Protein AF-A0A812JA11-F1 (afdb_monomer_lite)

InterPro domains:
  IPR002048 EF-hand domain [PF13499] (49-116)
  IPR002048 EF-hand domain [PS50222] (45-80)
  IPR002048 EF-hand domain [PS50222] (88-123)
  IPR002048 EF-hand domain [SM00054] (49-77)
  IPR002048 EF-hand domain [SM00054] (92-120)
  IPR002048 EF-hand domain [cd00051] (50-116)
  IPR011992 EF-hand domain pair [SSF47473] (50-121)
  IPR018247 EF-Hand 1, calcium-binding site [PS00018] (58-70)
  IPR018247 EF-Hand 1, calcium-binding site [PS00018] (101-113)

Foldseek 3Di:
DVVVVVVVVVVVVVVVVVVVVVVVVVVVVVVVVVVVVVVVVVLVVLLVVLVVLQVVLCPVPPQKHALVSLVVSCVPVVVVVVLVVLVHDCPDSPVLVCQLPVVVPRIHHSVSSSVSSVVRSVVVVPD

Secondary structure (DSSP, 8-state):
-HHHHHHHHHHHHHHHHHHHHHHHHHHHHHHHHHHHHHHHHHHHHHHHHHHHHHHHH-SS--SEEEHHHHHHHHHSHHHHHHHHHTT---S-HHHHHHHH-SS--SEEEHHHHHHHHHHHHHHGGG-

Organism: NCBI:txid1628268

pLDDT: mean 79.35, std 10.16, range [37.75, 95.12]

Sequence (127 aa):
MVVYIVLTVLAILNVVTGVFCNNAIESARADKDIAIMKQMQKHAKQLKSLRGVFKEIDNDQSNLVSLQELKDALKSKKLASFLESMDISTQDIWTLFMVMDSDGSGDVTLEEFVTGCMQLQAGTNCC

Structure (mmCIF, N/CA/C/O backbone):
data_AF-A0A812JA11-F1
#
_entry.id   AF-A0A812JA11-F1
#
loop_
_atom_site.group_PDB
_atom_site.id
_atom_site.type_symbol
_atom_site.label_atom_id
_atom_site.label_alt_id
_atom_site.label_comp_id
_atom_site.label_asym_id
_atom_site.label_entity_id
_atom_site.label_seq_id
_atom_site.pdbx_PDB_ins_code
_atom_site.Cartn_x
_atom_site.Cartn_y
_atom_site.Cartn_z
_atom_site.occupancy
_atom_site.B_iso_or_equiv
_atom_site.auth_seq_id
_atom_site.auth_comp_id
_atom_site.auth_asym_id
_atom_site.auth_atom_id
_atom_site.pdbx_PDB_model_num
ATOM 1 N N . MET A 1 1 ? 38.455 -0.854 -57.018 1.00 82.50 1 MET A N 1
ATOM 2 C CA . MET A 1 1 ? 37.484 0.232 -56.753 1.00 82.50 1 MET A CA 1
ATOM 3 C C . MET A 1 1 ? 36.186 -0.296 -56.139 1.00 82.50 1 MET A C 1
ATOM 5 O O . MET A 1 1 ? 35.845 0.143 -55.055 1.00 82.50 1 MET A O 1
ATOM 9 N N . VAL A 1 2 ? 35.518 -1.290 -56.740 1.00 91.62 2 VAL A N 1
ATOM 10 C CA . VAL A 1 2 ? 34.256 -1.859 -56.207 1.00 91.62 2 VAL A CA 1
ATOM 11 C C . VAL A 1 2 ? 34.409 -2.494 -54.813 1.00 91.62 2 VAL A C 1
ATOM 13 O O . VAL A 1 2 ? 33.611 -2.210 -53.931 1.00 91.62 2 VAL A O 1
ATOM 16 N N . VAL A 1 3 ? 35.475 -3.268 -54.568 1.00 93.00 3 VAL A N 1
ATOM 17 C CA . VAL A 1 3 ? 35.739 -3.885 -53.246 1.00 93.00 3 VAL A CA 1
ATOM 18 C C . VAL A 1 3 ? 35.892 -2.836 -52.139 1.00 93.00 3 VAL A C 1
ATOM 20 O O . VAL A 1 3 ? 35.375 -3.016 -51.043 1.00 93.00 3 VAL A O 1
ATOM 23 N N . TYR A 1 4 ? 36.547 -1.712 -52.440 1.00 92.56 4 TYR A N 1
ATOM 24 C CA . TYR A 1 4 ? 36.704 -0.606 -51.494 1.00 92.56 4 TYR A CA 1
ATOM 25 C C . TYR A 1 4 ? 35.349 0.010 -51.117 1.00 92.56 4 TYR A C 1
ATOM 27 O O . TYR A 1 4 ? 35.091 0.225 -49.940 1.00 92.56 4 TYR A O 1
ATOM 35 N N . ILE A 1 5 ? 34.462 0.210 -52.098 1.00 92.31 5 ILE A N 1
ATOM 36 C CA . ILE A 1 5 ? 33.110 0.747 -51.879 1.00 92.31 5 ILE A CA 1
ATOM 37 C C . ILE A 1 5 ? 32.270 -0.210 -51.020 1.00 92.31 5 ILE A C 1
ATOM 39 O O . ILE A 1 5 ? 31.586 0.222 -50.099 1.00 92.31 5 ILE A O 1
ATOM 43 N N . VAL A 1 6 ? 32.336 -1.518 -51.280 1.00 94.56 6 VAL A N 1
ATOM 44 C CA . VAL A 1 6 ? 31.581 -2.512 -50.499 1.00 94.56 6 VAL A CA 1
ATOM 45 C C . VAL A 1 6 ? 32.066 -2.555 -49.047 1.00 94.56 6 VAL A C 1
ATOM 47 O O . VAL A 1 6 ? 31.247 -2.583 -48.131 1.00 94.56 6 VAL A O 1
ATOM 50 N N . LEU A 1 7 ? 33.382 -2.503 -48.821 1.00 93.19 7 LEU A N 1
ATOM 51 C CA . LEU A 1 7 ? 33.953 -2.508 -47.472 1.00 93.19 7 LEU A CA 1
ATOM 52 C C . LEU A 1 7 ? 33.587 -1.250 -46.676 1.00 93.19 7 LEU A C 1
ATOM 54 O O . LEU A 1 7 ? 33.245 -1.361 -45.501 1.00 93.19 7 LEU A O 1
ATOM 58 N N . THR A 1 8 ? 33.618 -0.067 -47.296 1.00 92.94 8 THR A N 1
ATOM 59 C CA . THR A 1 8 ? 33.251 1.180 -46.608 1.00 92.94 8 THR A CA 1
ATOM 60 C C . THR A 1 8 ? 31.757 1.242 -46.295 1.00 92.94 8 THR A C 1
ATOM 62 O O . THR A 1 8 ? 31.389 1.643 -45.193 1.00 92.94 8 THR A O 1
ATOM 65 N N . VAL A 1 9 ? 30.890 0.778 -47.202 1.00 91.31 9 VAL A N 1
ATOM 66 C CA . VAL A 1 9 ? 29.437 0.712 -46.965 1.00 91.31 9 VAL A CA 1
ATOM 67 C C . VAL A 1 9 ? 29.092 -0.290 -45.861 1.00 91.31 9 VAL A C 1
ATOM 69 O O . VAL A 1 9 ? 28.305 0.038 -44.976 1.00 91.31 9 VAL A O 1
ATOM 72 N N . LEU A 1 10 ? 29.711 -1.477 -45.852 1.00 92.88 10 LEU A N 1
ATOM 73 C CA . LEU A 1 10 ? 29.526 -2.459 -44.775 1.00 92.88 10 LEU A CA 1
ATOM 74 C C . LEU A 1 10 ? 30.016 -1.926 -43.423 1.00 92.88 10 LEU A C 1
ATOM 76 O O . LEU A 1 10 ? 29.351 -2.128 -42.408 1.00 92.88 10 LEU A O 1
ATOM 80 N N . ALA A 1 11 ? 31.144 -1.211 -43.402 1.00 92.94 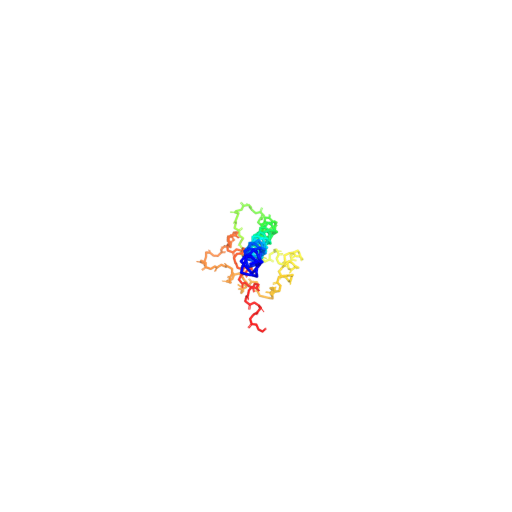11 ALA A N 1
ATOM 81 C CA . ALA A 1 11 ? 31.660 -0.592 -42.185 1.00 92.94 11 ALA A CA 1
ATOM 82 C C . ALA A 1 11 ? 30.680 0.449 -41.620 1.00 92.94 11 ALA A C 1
ATOM 84 O O . ALA A 1 11 ? 30.351 0.400 -40.436 1.00 92.94 11 ALA A O 1
ATOM 85 N N . ILE A 1 12 ? 30.160 1.346 -42.466 1.00 95.12 12 ILE A N 1
ATOM 86 C CA . ILE A 1 12 ? 29.186 2.365 -42.050 1.00 95.12 12 ILE A CA 1
ATOM 87 C C . ILE A 1 12 ? 27.886 1.708 -41.570 1.00 95.12 12 ILE A C 1
ATOM 89 O O . ILE A 1 12 ? 27.374 2.080 -40.516 1.00 95.12 12 ILE A O 1
ATOM 93 N N . LEU A 1 13 ? 27.375 0.701 -42.286 1.00 90.81 13 LEU A N 1
ATOM 94 C CA . LEU A 1 13 ? 26.148 -0.009 -41.912 1.00 90.81 13 LEU A CA 1
ATOM 95 C C . LEU A 1 13 ? 26.264 -0.666 -40.530 1.00 90.81 13 LEU A C 1
ATOM 97 O O . LEU A 1 13 ? 25.345 -0.562 -39.716 1.00 90.81 13 LEU A O 1
ATOM 101 N N . ASN A 1 14 ? 27.404 -1.293 -40.237 1.00 88.94 14 ASN A N 1
ATOM 102 C CA . ASN A 1 14 ? 27.650 -1.928 -38.944 1.00 88.94 14 ASN A CA 1
ATOM 103 C C . ASN A 1 14 ? 27.780 -0.903 -37.809 1.00 88.94 14 ASN A C 1
ATOM 105 O O . ASN A 1 14 ? 27.244 -1.130 -36.725 1.00 88.94 14 ASN A O 1
ATOM 109 N N . VAL A 1 15 ? 28.425 0.242 -38.058 1.00 94.31 15 VAL A N 1
ATOM 110 C CA . VAL A 1 15 ? 28.510 1.345 -37.083 1.00 94.31 15 VAL A CA 1
ATOM 111 C C . VAL A 1 15 ? 27.121 1.891 -36.764 1.00 94.31 15 VAL A C 1
ATOM 113 O O . VAL A 1 15 ? 26.753 2.017 -35.598 1.00 94.31 15 VAL A O 1
ATOM 116 N N . VAL A 1 16 ? 26.323 2.165 -37.795 1.00 93.69 16 VAL A N 1
ATOM 117 C CA . VAL A 1 16 ? 24.966 2.699 -37.649 1.00 93.69 16 VAL A CA 1
ATOM 118 C C . VAL A 1 16 ? 24.066 1.706 -36.908 1.00 93.69 16 VAL A C 1
ATOM 120 O O . VAL A 1 16 ? 23.378 2.085 -35.962 1.00 93.69 16 VAL A O 1
ATOM 123 N N . THR A 1 17 ? 24.128 0.422 -37.267 1.00 89.00 17 THR A N 1
ATOM 124 C CA . THR A 1 17 ? 23.389 -0.648 -36.576 1.00 89.00 17 THR A CA 1
ATOM 125 C C . THR A 1 17 ? 23.794 -0.747 -35.104 1.00 89.00 17 THR A C 1
ATOM 127 O O . THR A 1 17 ? 22.928 -0.893 -34.244 1.00 89.00 17 THR A O 1
ATOM 130 N N . GLY A 1 18 ? 25.087 -0.604 -34.794 1.00 90.44 18 GLY A N 1
ATOM 131 C CA . GLY A 1 18 ? 25.588 -0.573 -33.419 1.00 90.44 18 GLY A CA 1
ATOM 132 C C . GLY A 1 18 ? 24.993 0.572 -32.596 1.00 90.44 18 GLY A C 1
ATOM 133 O O . GLY A 1 18 ? 24.505 0.339 -31.492 1.00 90.44 18 GLY A O 1
ATOM 134 N N . VAL A 1 19 ? 24.954 1.787 -33.153 1.00 89.19 19 VAL A N 1
ATOM 135 C CA . VAL A 1 19 ? 24.362 2.965 -32.491 1.00 89.19 19 VAL A CA 1
ATOM 136 C C . VAL A 1 19 ? 22.862 2.778 -32.251 1.00 89.19 19 VAL A C 1
ATOM 138 O O . VAL A 1 19 ? 22.378 3.028 -31.147 1.00 89.19 19 VAL A O 1
ATOM 141 N N . PHE A 1 20 ? 22.119 2.288 -33.247 1.00 87.56 20 PHE A N 1
ATOM 142 C CA . PHE A 1 20 ? 20.684 2.038 -33.088 1.00 87.56 20 PHE A CA 1
ATOM 143 C C . PHE A 1 20 ? 20.384 0.925 -32.082 1.00 87.56 20 PHE A C 1
ATOM 145 O O . PHE A 1 20 ? 19.448 1.061 -31.296 1.00 87.56 20 PHE A O 1
ATOM 152 N N . CYS A 1 21 ? 21.181 -0.145 -32.062 1.00 85.00 21 CYS A N 1
ATOM 153 C CA . CYS A 1 21 ? 21.034 -1.227 -31.090 1.00 85.00 21 CYS A CA 1
ATOM 154 C C . CYS A 1 21 ? 21.281 -0.721 -29.662 1.00 85.00 21 CYS A C 1
ATOM 156 O O . CYS A 1 21 ? 20.494 -1.011 -28.763 1.00 85.00 21 CYS A O 1
ATOM 158 N N . ASN A 1 22 ? 22.306 0.115 -29.465 1.00 83.94 22 ASN A N 1
ATOM 159 C CA . ASN A 1 22 ? 22.561 0.759 -28.177 1.00 83.94 22 ASN A CA 1
ATOM 160 C C . ASN A 1 22 ? 21.380 1.629 -27.725 1.00 83.94 22 ASN A C 1
ATOM 162 O O . ASN A 1 22 ? 20.920 1.471 -26.597 1.00 83.94 22 ASN A O 1
ATOM 166 N N . ASN A 1 23 ? 20.840 2.473 -28.611 1.00 80.69 23 ASN A N 1
ATOM 167 C CA . ASN A 1 23 ? 19.677 3.313 -28.302 1.00 80.69 23 ASN A CA 1
ATOM 168 C C . ASN A 1 23 ? 18.428 2.478 -27.974 1.00 80.69 23 ASN A C 1
ATOM 170 O O . ASN A 1 23 ? 17.692 2.800 -27.043 1.00 80.69 23 ASN A O 1
ATOM 174 N N . ALA A 1 24 ? 18.192 1.386 -28.708 1.00 75.12 24 ALA A N 1
ATOM 175 C CA . ALA A 1 24 ? 17.080 0.477 -28.440 1.00 75.12 24 ALA A CA 1
ATOM 176 C C . ALA A 1 24 ? 17.225 -0.218 -27.072 1.00 75.12 24 ALA A C 1
ATOM 178 O O . ALA A 1 24 ? 16.250 -0.328 -26.328 1.00 75.12 24 ALA A O 1
ATOM 179 N N . ILE A 1 25 ? 18.441 -0.647 -26.710 1.00 79.75 25 ILE A N 1
ATOM 180 C CA . ILE A 1 25 ? 18.736 -1.269 -25.409 1.00 79.75 25 ILE A CA 1
ATOM 181 C C . ILE A 1 25 ? 18.607 -0.254 -24.265 1.00 79.75 25 ILE A C 1
ATOM 183 O O . ILE A 1 25 ? 18.077 -0.597 -23.209 1.00 79.75 25 ILE A O 1
ATOM 187 N N . GLU A 1 26 ? 19.073 0.982 -24.452 1.00 78.25 26 GLU A N 1
ATOM 188 C CA . GLU A 1 26 ? 18.972 2.055 -23.457 1.00 78.25 26 GLU A CA 1
ATOM 189 C C . GLU A 1 26 ? 17.515 2.466 -23.209 1.00 78.25 26 GLU A C 1
ATOM 191 O O . GLU A 1 26 ? 17.083 2.510 -22.057 1.00 78.25 26 GLU A O 1
ATOM 196 N N . SER A 1 27 ? 16.721 2.637 -24.272 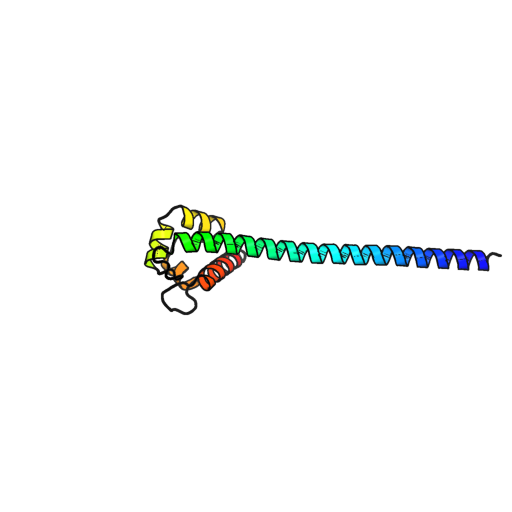1.00 70.38 27 SER A N 1
ATOM 197 C CA . SER A 1 27 ? 15.277 2.887 -24.163 1.00 70.38 27 SER A CA 1
ATOM 198 C C . SER A 1 27 ? 14.562 1.759 -23.413 1.00 70.38 27 SER A C 1
ATOM 200 O O . SER A 1 27 ? 13.758 2.019 -22.522 1.00 70.38 27 SER A O 1
ATOM 202 N N . ALA A 1 28 ? 14.902 0.500 -23.707 1.00 64.56 28 ALA A N 1
ATOM 203 C CA . ALA A 1 28 ? 14.318 -0.652 -23.021 1.00 64.56 28 ALA A CA 1
ATOM 204 C C . ALA A 1 28 ? 14.716 -0.752 -21.532 1.00 64.56 28 ALA A C 1
ATOM 206 O O . ALA A 1 28 ? 14.024 -1.418 -20.758 1.00 64.56 28 ALA A O 1
ATOM 207 N N . ARG A 1 29 ? 15.830 -0.133 -21.112 1.00 64.94 29 ARG A N 1
ATOM 208 C CA . ARG A 1 29 ? 16.231 -0.037 -19.696 1.00 64.94 29 ARG A CA 1
ATOM 209 C C . ARG A 1 29 ? 15.500 1.096 -18.984 1.00 64.94 29 ARG A C 1
ATOM 211 O O . ARG A 1 29 ? 14.970 0.864 -17.901 1.00 64.94 29 ARG A O 1
ATOM 218 N N . ALA A 1 30 ? 15.395 2.262 -19.621 1.00 63.31 30 ALA A N 1
ATOM 219 C CA . ALA A 1 30 ? 14.679 3.410 -19.071 1.00 63.31 30 ALA A CA 1
ATOM 220 C C . ALA A 1 30 ? 13.215 3.070 -18.731 1.00 63.31 30 ALA A C 1
ATOM 222 O O . ALA A 1 30 ? 12.731 3.431 -17.658 1.00 63.31 30 ALA A O 1
ATOM 223 N N . ASP A 1 31 ? 12.535 2.294 -19.579 1.00 66.81 31 ASP A N 1
ATOM 224 C CA . ASP A 1 31 ? 11.160 1.855 -19.309 1.00 66.81 31 ASP A CA 1
ATOM 225 C C . ASP A 1 31 ? 11.048 0.961 -18.063 1.00 66.81 31 ASP A C 1
ATOM 227 O O . ASP A 1 31 ? 10.085 1.069 -17.297 1.00 66.81 31 ASP A O 1
ATOM 231 N N . LYS A 1 32 ? 12.045 0.101 -17.812 1.00 61.59 32 LYS A N 1
ATOM 232 C CA . LYS A 1 32 ? 12.067 -0.775 -16.630 1.00 61.59 32 LYS A CA 1
ATOM 233 C C . LYS A 1 32 ? 12.290 0.019 -15.348 1.00 61.59 32 LYS A C 1
ATOM 235 O O . LYS A 1 32 ? 11.568 -0.199 -14.376 1.00 61.59 32 LYS A O 1
ATOM 240 N N . ASP A 1 33 ? 13.223 0.966 -15.358 1.00 66.25 33 ASP A N 1
ATOM 241 C CA . ASP A 1 33 ? 13.517 1.793 -14.185 1.00 66.25 33 ASP A CA 1
ATOM 242 C C . ASP A 1 33 ? 12.326 2.700 -13.823 1.00 66.25 33 ASP A C 1
ATOM 244 O O . ASP A 1 33 ? 11.952 2.815 -12.652 1.00 66.25 33 ASP A O 1
ATOM 248 N N . ILE A 1 34 ? 11.642 3.264 -14.826 1.00 68.00 34 ILE A N 1
ATOM 249 C CA . ILE A 1 34 ? 10.424 4.067 -14.630 1.00 68.00 34 ILE A CA 1
ATOM 250 C C . ILE A 1 34 ? 9.273 3.214 -14.075 1.00 68.00 34 ILE A C 1
ATOM 252 O O . ILE A 1 34 ? 8.534 3.667 -13.192 1.00 68.00 34 ILE A O 1
ATOM 256 N N . ALA A 1 35 ? 9.106 1.980 -14.563 1.00 67.50 35 ALA A N 1
ATOM 257 C CA . ALA A 1 35 ? 8.076 1.068 -14.069 1.00 67.50 35 ALA A CA 1
ATOM 258 C C . ALA A 1 35 ? 8.300 0.695 -12.592 1.00 67.50 35 ALA A C 1
ATOM 260 O O . ALA A 1 35 ? 7.358 0.744 -11.796 1.00 67.50 35 ALA A O 1
ATOM 261 N N . ILE A 1 36 ? 9.547 0.407 -12.205 1.00 70.81 36 ILE A N 1
ATOM 262 C CA . ILE A 1 36 ? 9.915 0.098 -10.815 1.00 70.81 36 ILE A CA 1
ATOM 263 C C . ILE A 1 36 ? 9.631 1.301 -9.905 1.00 70.81 36 ILE A C 1
ATOM 265 O O . ILE A 1 36 ? 8.972 1.156 -8.872 1.00 70.81 36 ILE A O 1
ATOM 269 N N . MET A 1 37 ? 10.040 2.509 -10.308 1.00 65.81 37 MET A N 1
ATOM 270 C CA . MET A 1 37 ? 9.787 3.726 -9.528 1.00 65.81 37 MET A CA 1
ATOM 271 C C . MET A 1 37 ? 8.291 4.003 -9.326 1.00 65.81 37 MET A C 1
ATOM 273 O O . MET A 1 37 ? 7.872 4.350 -8.218 1.00 65.81 37 MET A O 1
ATOM 277 N N . LYS A 1 38 ? 7.460 3.807 -10.359 1.00 66.75 38 LYS A N 1
ATOM 278 C CA . LYS A 1 38 ? 5.998 3.956 -10.243 1.00 66.75 38 LYS A CA 1
ATOM 279 C C . LYS A 1 38 ? 5.393 2.968 -9.250 1.00 66.75 38 LYS A C 1
ATOM 281 O O . LYS A 1 38 ? 4.513 3.348 -8.474 1.00 66.75 38 LYS A O 1
ATOM 286 N N . GLN A 1 39 ? 5.862 1.722 -9.251 1.00 64.12 39 GLN A N 1
ATOM 287 C CA . GLN A 1 39 ? 5.364 0.704 -8.331 1.00 64.12 39 GLN A CA 1
ATOM 288 C C . GLN A 1 39 ? 5.708 1.044 -6.877 1.00 64.12 39 GLN A C 1
ATOM 290 O O . GLN A 1 39 ? 4.832 0.994 -6.011 1.00 64.12 39 GLN A O 1
ATOM 295 N N . MET A 1 40 ? 6.941 1.492 -6.618 1.00 64.62 40 MET A N 1
ATOM 296 C CA . MET A 1 40 ? 7.364 1.924 -5.282 1.00 64.62 40 MET A CA 1
ATOM 297 C C . MET A 1 40 ? 6.566 3.138 -4.786 1.00 64.62 40 MET 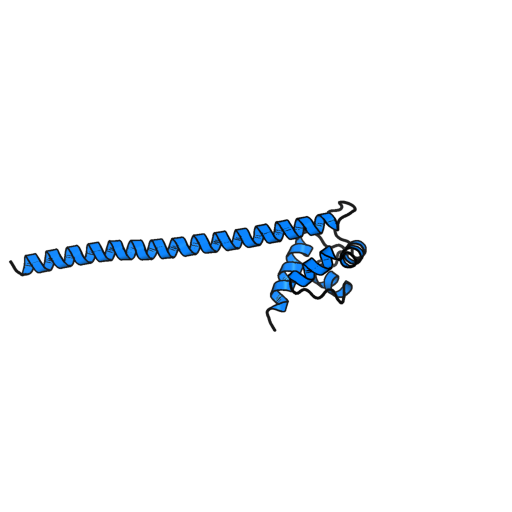A C 1
ATOM 299 O O . MET A 1 40 ? 6.146 3.171 -3.629 1.00 64.62 40 MET A O 1
ATOM 303 N N . GLN A 1 41 ? 6.294 4.116 -5.656 1.00 70.12 41 GLN A N 1
ATOM 304 C CA . GLN A 1 41 ? 5.487 5.287 -5.296 1.00 70.12 41 GLN A CA 1
ATOM 305 C C . GLN A 1 41 ? 4.035 4.927 -4.970 1.00 70.12 41 GLN A C 1
ATOM 307 O O . GLN A 1 41 ? 3.465 5.477 -4.023 1.00 70.12 41 GLN A O 1
ATOM 312 N N . LYS A 1 42 ? 3.435 3.995 -5.722 1.00 68.19 42 LYS A N 1
ATOM 313 C CA . LYS A 1 42 ? 2.076 3.509 -5.449 1.00 68.19 42 LYS A CA 1
ATOM 314 C C . LYS A 1 42 ? 2.009 2.846 -4.071 1.00 68.19 42 LYS A C 1
ATOM 316 O O . LYS A 1 42 ? 1.165 3.234 -3.264 1.00 68.19 42 LYS A O 1
ATOM 321 N N . HIS A 1 43 ? 2.961 1.959 -3.774 1.00 68.75 43 HIS A N 1
ATOM 322 C CA . HIS A 1 43 ? 3.073 1.304 -2.469 1.00 68.75 43 HIS A CA 1
ATOM 323 C C . HIS A 1 43 ? 3.247 2.311 -1.328 1.00 68.75 43 HIS A C 1
ATOM 325 O O . HIS A 1 43 ? 2.528 2.254 -0.334 1.00 68.75 43 HIS A O 1
ATOM 331 N N . ALA A 1 44 ? 4.154 3.280 -1.483 1.00 73.44 44 ALA A N 1
ATOM 332 C CA . ALA A 1 44 ? 4.412 4.291 -0.461 1.00 73.44 44 ALA A CA 1
ATOM 333 C C . ALA A 1 44 ? 3.184 5.176 -0.189 1.00 73.44 44 ALA A C 1
ATOM 335 O O . ALA A 1 44 ? 2.896 5.510 0.962 1.00 73.44 44 ALA A O 1
ATOM 336 N N . LYS A 1 45 ? 2.430 5.541 -1.236 1.00 76.06 45 LYS A N 1
ATOM 337 C CA . LYS A 1 45 ? 1.198 6.324 -1.093 1.00 76.06 45 LYS A CA 1
ATOM 338 C C . LYS A 1 45 ? 0.109 5.528 -0.373 1.00 76.06 45 LYS A C 1
ATOM 340 O O . LYS A 1 45 ? -0.525 6.076 0.524 1.00 76.06 45 LYS A O 1
ATOM 345 N N . GLN A 1 46 ? -0.066 4.252 -0.721 1.00 72.06 46 GLN A N 1
ATOM 346 C CA . GLN A 1 46 ? -1.019 3.360 -0.051 1.00 72.06 46 GLN A CA 1
ATOM 347 C C . GLN A 1 46 ? -0.671 3.185 1.430 1.00 72.06 46 GLN A C 1
ATOM 349 O O . GLN A 1 46 ? -1.528 3.409 2.279 1.00 72.06 46 GLN A O 1
ATOM 354 N N . LEU A 1 47 ? 0.598 2.912 1.748 1.00 78.06 47 LEU A N 1
ATOM 355 C CA . LEU A 1 47 ? 1.100 2.840 3.124 1.00 78.06 47 LEU A CA 1
ATOM 356 C C . LEU A 1 47 ? 0.840 4.128 3.907 1.00 78.06 47 LEU A C 1
ATOM 358 O O . LEU A 1 47 ? 0.422 4.078 5.060 1.00 78.06 47 LEU A O 1
ATOM 362 N N . LYS A 1 48 ? 1.065 5.294 3.292 1.00 81.69 48 LYS A N 1
ATOM 363 C CA . LYS A 1 48 ? 0.829 6.586 3.946 1.00 81.69 48 LYS A CA 1
ATOM 364 C C . LYS A 1 48 ? -0.656 6.825 4.227 1.00 81.69 48 LYS A C 1
ATOM 366 O O . LYS A 1 48 ? -0.987 7.319 5.301 1.00 81.69 48 LYS A O 1
ATOM 371 N N . SER A 1 49 ? -1.535 6.474 3.290 1.00 80.88 49 SER A N 1
ATOM 372 C CA . SER A 1 49 ? -2.986 6.554 3.484 1.00 80.88 49 SER A CA 1
ATOM 373 C C . SER A 1 49 ? -3.469 5.584 4.564 1.00 80.88 49 SER A C 1
ATOM 375 O O . SER A 1 49 ? -4.189 6.014 5.458 1.00 80.88 49 SER A O 1
ATOM 377 N N . LEU A 1 50 ? -3.009 4.328 4.540 1.00 79.75 50 LEU A N 1
ATOM 378 C CA . LEU A 1 50 ? -3.328 3.314 5.552 1.00 79.75 50 LEU A CA 1
ATOM 379 C C . LEU A 1 50 ? -2.861 3.738 6.946 1.00 79.75 50 LEU A C 1
ATOM 381 O O . LEU A 1 50 ? -3.644 3.689 7.883 1.00 79.75 50 LEU A O 1
ATOM 385 N N . ARG A 1 51 ? -1.630 4.250 7.073 1.00 82.94 51 ARG A N 1
ATOM 386 C CA . ARG A 1 51 ? -1.117 4.825 8.329 1.00 82.94 51 ARG A CA 1
ATOM 387 C C . ARG A 1 51 ? -1.954 5.997 8.827 1.00 82.94 51 ARG A C 1
ATOM 389 O O . ARG A 1 51 ? -2.147 6.138 10.028 1.00 82.94 51 ARG A O 1
ATOM 396 N N . GLY A 1 52 ? -2.417 6.851 7.915 1.00 82.69 52 GLY A N 1
ATOM 397 C CA . GLY A 1 52 ? -3.290 7.971 8.254 1.00 82.69 52 GLY A CA 1
ATOM 398 C C . GLY A 1 52 ? -4.620 7.497 8.829 1.00 82.69 52 GLY A C 1
ATOM 399 O O . GLY A 1 52 ? -5.034 7.995 9.867 1.00 82.69 52 GLY A O 1
ATOM 400 N N . VAL A 1 53 ? -5.243 6.505 8.190 1.00 82.75 53 VAL A N 1
ATOM 401 C CA . VAL A 1 53 ? -6.493 5.899 8.665 1.00 82.75 53 VAL A CA 1
ATOM 402 C C . VAL A 1 53 ? -6.278 5.178 9.995 1.00 82.75 53 VAL A C 1
ATOM 404 O O . VAL A 1 53 ? -7.037 5.412 10.922 1.00 82.75 53 VAL A O 1
ATOM 407 N N . PHE A 1 54 ? -5.216 4.382 10.125 1.00 83.25 54 PHE A N 1
ATOM 408 C CA . PHE A 1 54 ? -4.884 3.667 11.359 1.00 83.25 54 PHE A CA 1
ATOM 409 C C . PHE A 1 54 ? -4.763 4.619 12.554 1.00 83.25 54 PHE A C 1
ATOM 411 O O . PHE A 1 54 ? -5.390 4.410 13.582 1.00 83.25 54 PHE A O 1
ATOM 418 N N . LYS A 1 55 ? -4.044 5.733 12.381 1.00 83.44 55 LYS A N 1
ATOM 419 C CA . LYS A 1 55 ? -3.863 6.745 13.430 1.00 83.44 55 LYS A CA 1
ATOM 420 C C . LYS A 1 55 ? -5.155 7.473 13.824 1.00 83.44 55 LYS A C 1
ATOM 422 O O . LYS A 1 55 ? -5.213 8.086 14.881 1.00 83.44 55 LYS A O 1
ATOM 427 N N . GLU A 1 56 ? -6.163 7.480 12.959 1.00 82.25 56 GLU A N 1
ATOM 428 C CA . GLU A 1 56 ? -7.477 8.042 13.288 1.00 82.25 56 GLU A CA 1
ATOM 429 C C . GLU A 1 56 ? -8.375 7.054 14.041 1.00 82.25 56 GLU A C 1
ATOM 431 O O . GLU A 1 56 ? -9.359 7.475 14.644 1.00 82.25 56 GLU A O 1
ATOM 436 N N . ILE A 1 57 ? -8.064 5.758 13.973 1.00 82.62 57 ILE A N 1
ATOM 437 C CA . ILE A 1 57 ? -8.784 4.685 14.668 1.00 82.62 57 ILE A CA 1
ATOM 438 C C . ILE A 1 57 ? -8.195 4.477 16.060 1.00 82.62 57 ILE A C 1
ATOM 440 O O . ILE A 1 57 ? -8.947 4.375 17.026 1.00 82.62 57 ILE A O 1
ATOM 444 N N . ASP A 1 58 ? -6.863 4.451 16.119 1.00 83.06 58 ASP A N 1
ATOM 445 C CA . ASP A 1 58 ? -6.038 4.345 17.319 1.00 83.06 58 ASP A CA 1
ATOM 446 C C . ASP A 1 58 ? -6.210 5.605 18.190 1.00 83.06 58 ASP A C 1
ATOM 448 O O . ASP A 1 58 ? -5.485 6.600 18.065 1.00 83.06 58 ASP A O 1
ATOM 452 N N . ASN A 1 59 ? -7.249 5.592 19.029 1.00 76.75 59 ASN A N 1
ATOM 453 C CA . ASN A 1 59 ? -7.569 6.698 19.932 1.00 76.75 59 ASN A CA 1
ATOM 454 C C . ASN A 1 59 ? -6.688 6.683 21.181 1.00 76.75 59 ASN A C 1
ATOM 456 O O . ASN A 1 59 ? -6.478 7.737 21.789 1.00 76.75 59 ASN A O 1
ATOM 460 N N . ASP A 1 60 ? -6.200 5.509 21.576 1.00 80.56 60 ASP A N 1
ATOM 461 C CA . ASP A 1 60 ? -5.377 5.328 22.767 1.00 80.56 60 ASP A CA 1
ATOM 462 C C . ASP A 1 60 ? -3.867 5.478 22.492 1.00 80.56 60 ASP A C 1
ATOM 464 O O . ASP A 1 60 ? -3.074 5.537 23.434 1.00 80.56 60 ASP A O 1
ATOM 468 N N . GLN A 1 61 ? -3.479 5.652 21.223 1.00 78.69 61 GLN A N 1
ATOM 469 C CA . GLN A 1 61 ? -2.093 5.742 20.750 1.00 78.69 61 GLN A CA 1
ATOM 470 C C . GLN A 1 61 ? -1.259 4.513 21.120 1.00 78.69 61 GLN A C 1
ATOM 472 O O . GLN A 1 61 ? -0.029 4.599 21.243 1.00 78.69 61 GLN A O 1
ATOM 477 N N . SER A 1 62 ? -1.913 3.365 21.287 1.00 81.19 62 SER A N 1
ATOM 478 C CA . SER A 1 62 ? -1.254 2.096 21.583 1.00 81.19 62 SER A CA 1
ATOM 479 C C . SER A 1 62 ? -0.435 1.581 20.397 1.00 81.19 62 SER A C 1
ATOM 481 O O . SER A 1 62 ? 0.455 0.752 20.586 1.00 81.19 62 SER A O 1
ATOM 483 N N . ASN A 1 63 ? -0.650 2.124 19.189 1.00 83.06 63 ASN A N 1
ATOM 484 C CA . ASN A 1 63 ? -0.188 1.578 17.909 1.00 83.06 63 ASN A CA 1
ATOM 485 C C . ASN A 1 63 ? -0.763 0.186 17.596 1.00 83.06 63 ASN A C 1
ATOM 487 O O . ASN A 1 63 ? -0.242 -0.517 16.723 1.00 83.06 63 ASN A O 1
ATOM 491 N N . LEU A 1 64 ? -1.838 -0.185 18.285 1.00 87.44 64 LEU A N 1
ATOM 492 C CA . LEU A 1 64 ? -2.600 -1.408 18.110 1.00 87.44 64 LEU A CA 1
ATOM 493 C C . LEU A 1 64 ? -4.057 -1.020 17.848 1.00 87.44 64 LEU A C 1
ATOM 495 O O . LEU A 1 64 ? -4.509 0.040 18.265 1.00 87.44 64 LEU A O 1
ATOM 499 N N . VAL A 1 65 ? -4.781 -1.850 17.105 1.00 87.69 65 VAL A N 1
ATOM 500 C CA . VAL A 1 65 ? -6.221 -1.673 16.903 1.00 87.69 65 VAL A CA 1
ATOM 501 C C . VAL A 1 65 ? -6.925 -2.885 17.473 1.00 87.69 65 VAL A C 1
ATOM 503 O O . VAL A 1 65 ? -6.883 -3.977 16.902 1.00 87.69 65 VAL A O 1
ATOM 506 N N . SER A 1 66 ? -7.612 -2.668 18.584 1.00 88.50 66 SER A N 1
ATOM 507 C CA . SER A 1 66 ? -8.450 -3.688 19.198 1.00 88.50 66 SER A CA 1
ATOM 508 C C . SER A 1 66 ? -9.736 -3.907 18.391 1.00 88.50 66 SER A C 1
ATOM 510 O O . SER A 1 66 ? -10.200 -3.047 17.630 1.00 88.50 66 SER A O 1
ATOM 512 N N . LEU A 1 67 ? -10.397 -5.049 18.597 1.00 85.62 67 LEU A N 1
ATOM 513 C CA . LEU A 1 67 ? -11.686 -5.342 17.957 1.00 85.62 67 LEU A CA 1
ATOM 514 C C . LEU A 1 67 ? -12.749 -4.256 18.225 1.00 85.62 67 LEU A C 1
ATOM 516 O O . LEU A 1 67 ? -13.592 -3.980 17.366 1.00 85.62 67 LEU A O 1
ATOM 520 N N . GLN A 1 68 ? -12.741 -3.650 19.418 1.00 86.62 68 GLN A N 1
ATOM 521 C CA . GLN A 1 68 ? -13.691 -2.591 19.772 1.00 86.62 68 GLN A CA 1
ATOM 522 C C . GLN A 1 68 ? -13.429 -1.315 18.970 1.00 86.62 68 GLN A C 1
ATOM 524 O O . GLN A 1 68 ? -14.369 -0.760 18.399 1.00 86.62 68 GLN A O 1
ATOM 529 N N . GLU A 1 69 ? -12.168 -0.905 18.853 1.00 86.75 69 GLU A N 1
ATOM 530 C CA . GLU A 1 69 ? -11.776 0.265 18.065 1.00 86.75 69 GLU A CA 1
ATOM 531 C C . GLU A 1 69 ? -12.049 0.060 16.581 1.00 86.75 69 GLU A C 1
ATOM 533 O O . GLU A 1 69 ? -12.603 0.947 15.934 1.00 86.75 69 GLU A O 1
ATOM 538 N N . LEU A 1 70 ? -11.769 -1.135 16.049 1.00 84.69 70 LEU A N 1
ATOM 539 C CA . LEU A 1 70 ? -12.115 -1.465 14.669 1.00 84.69 70 LEU A CA 1
ATOM 540 C C . LEU A 1 70 ? -13.630 -1.390 14.442 1.00 84.69 70 LEU A C 1
ATOM 542 O O . LEU A 1 70 ? -14.090 -0.847 13.435 1.00 84.69 70 LEU A O 1
ATOM 546 N N . LYS A 1 71 ? -14.425 -1.910 15.383 1.00 85.12 71 LYS A N 1
ATOM 547 C CA . LYS A 1 71 ? -15.888 -1.875 15.307 1.00 85.12 71 LYS A CA 1
ATOM 548 C C . LYS A 1 71 ? -16.424 -0.447 15.326 1.00 85.12 71 LYS A C 1
ATOM 550 O O . LYS A 1 71 ? -17.332 -0.130 14.555 1.00 85.12 71 LYS A O 1
ATOM 555 N N . ASP A 1 72 ? -15.891 0.412 16.185 1.00 85.56 72 ASP A N 1
ATOM 556 C CA . ASP A 1 72 ? -16.305 1.812 16.256 1.00 85.56 72 ASP A CA 1
ATOM 557 C C . ASP A 1 72 ? -15.808 2.622 15.053 1.00 85.56 72 ASP A C 1
ATOM 559 O O . ASP A 1 72 ? -16.548 3.448 14.511 1.00 85.56 72 ASP A O 1
ATOM 563 N N . ALA A 1 73 ? -14.625 2.306 14.532 1.00 82.94 73 ALA A N 1
ATOM 564 C CA . ALA A 1 73 ? -14.132 2.869 13.288 1.00 82.94 73 ALA A CA 1
ATOM 565 C C . ALA A 1 73 ? -14.968 2.456 12.074 1.00 82.94 73 ALA A C 1
ATOM 567 O O . ALA A 1 73 ? -15.212 3.286 11.206 1.00 82.94 73 ALA A O 1
ATOM 568 N N . LEU A 1 74 ? -15.463 1.218 12.011 1.00 79.88 74 LEU A N 1
ATOM 569 C CA . LEU A 1 74 ? -16.352 0.763 10.937 1.00 79.88 74 LEU A CA 1
ATOM 570 C C . LEU A 1 74 ? -17.742 1.399 11.004 1.00 79.88 74 LEU A C 1
ATOM 572 O O . LEU A 1 74 ? -18.365 1.614 9.964 1.00 79.88 74 LEU A O 1
ATOM 576 N N . LYS A 1 75 ? -18.217 1.769 12.201 1.00 80.88 75 LYS A N 1
ATOM 577 C CA . LYS A 1 75 ? -19.399 2.640 12.328 1.00 80.88 75 LYS A CA 1
ATOM 578 C C . LYS A 1 75 ? -19.126 4.040 11.777 1.0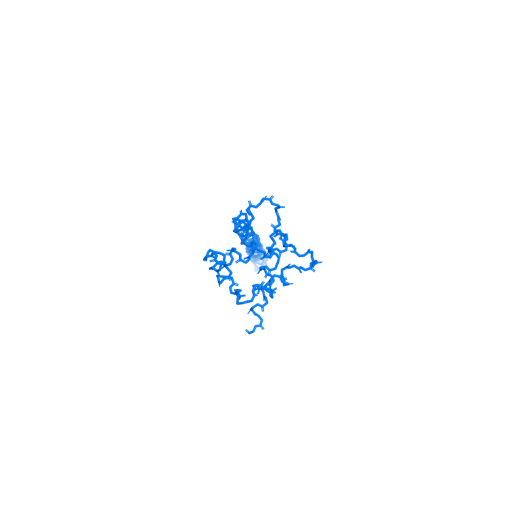0 80.88 75 LYS A C 1
ATOM 580 O O . LYS A 1 75 ? -20.053 4.703 11.311 1.00 80.88 75 LYS A O 1
ATOM 585 N N . SER A 1 76 ? -17.875 4.503 11.819 1.00 77.94 76 SER A N 1
ATOM 586 C CA . SER A 1 76 ? -17.480 5.732 11.141 1.00 77.94 76 SER A CA 1
ATOM 587 C C . SER A 1 76 ? -17.469 5.514 9.630 1.00 77.94 76 SER A C 1
ATOM 589 O O . SER A 1 76 ? -16.784 4.648 9.084 1.00 77.94 76 SER A O 1
ATOM 591 N N . LYS A 1 77 ? -18.199 6.372 8.910 1.00 73.50 77 LYS A N 1
ATOM 592 C CA . LYS A 1 77 ? -18.327 6.300 7.447 1.00 73.50 77 LYS A CA 1
ATOM 593 C C . LYS A 1 77 ? -16.970 6.341 6.730 1.00 73.50 77 LYS A C 1
ATOM 595 O O . LYS A 1 77 ? -16.870 5.886 5.596 1.00 73.50 77 LYS A O 1
ATOM 600 N N . LYS A 1 78 ? -15.928 6.875 7.374 1.00 76.31 78 LYS A N 1
ATOM 601 C CA . LYS A 1 78 ? -14.598 7.054 6.790 1.00 76.31 78 LYS A CA 1
ATOM 602 C C . LYS A 1 78 ? -13.863 5.732 6.556 1.00 76.31 78 LYS A C 1
ATOM 604 O O . LYS A 1 78 ? -13.398 5.519 5.440 1.00 76.31 78 LYS A O 1
ATOM 609 N N . LEU A 1 79 ? -13.801 4.842 7.554 1.00 78.94 79 LEU A N 1
ATOM 610 C CA . LEU A 1 79 ? -13.153 3.534 7.390 1.00 78.9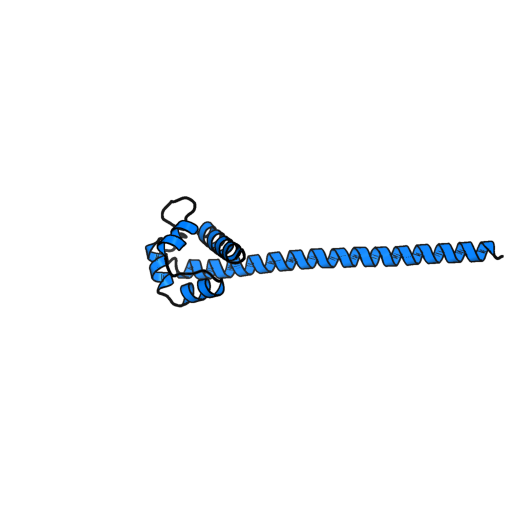4 79 LEU A CA 1
ATOM 611 C C . LEU A 1 79 ? -13.980 2.631 6.474 1.00 78.94 79 LEU A C 1
ATOM 613 O O . LEU A 1 79 ? -13.420 2.007 5.579 1.00 78.94 79 LEU A O 1
ATOM 617 N N . ALA A 1 80 ? -15.306 2.625 6.643 1.00 80.00 80 ALA A N 1
ATOM 618 C CA . ALA A 1 80 ? -16.201 1.867 5.774 1.00 80.00 80 ALA A CA 1
ATOM 619 C C . ALA A 1 80 ? -16.032 2.261 4.295 1.00 80.00 80 ALA A C 1
ATOM 621 O O . ALA A 1 80 ? -15.811 1.392 3.460 1.00 80.00 80 ALA A O 1
ATOM 622 N N . SER A 1 81 ? -16.022 3.566 3.984 1.00 79.81 81 SER A N 1
ATOM 623 C CA . SER A 1 81 ? -15.805 4.051 2.608 1.00 79.81 81 SER A CA 1
ATOM 624 C C . SER A 1 81 ? -14.397 3.732 2.093 1.00 79.81 81 SER A C 1
ATOM 626 O O . SER A 1 81 ? -14.205 3.527 0.898 1.00 79.81 81 SER A O 1
ATOM 628 N N . PHE A 1 82 ? -13.391 3.715 2.973 1.00 79.19 82 PHE A N 1
ATOM 629 C CA . PHE A 1 82 ? -12.018 3.389 2.595 1.00 79.19 82 PHE A CA 1
ATOM 630 C C . PHE A 1 82 ? -11.861 1.901 2.256 1.00 79.19 82 PHE A C 1
ATOM 632 O O . PHE A 1 82 ? -11.280 1.574 1.225 1.00 79.19 82 PHE A O 1
ATOM 639 N N . LEU A 1 83 ? -12.427 1.007 3.069 1.00 79.19 83 LEU A N 1
ATOM 640 C CA . LEU A 1 83 ? -12.444 -0.434 2.803 1.00 79.19 83 LEU A CA 1
ATOM 641 C C . LEU A 1 83 ? -13.278 -0.766 1.559 1.00 79.19 83 LEU A C 1
ATOM 643 O O . LEU A 1 83 ? -12.819 -1.525 0.712 1.00 79.19 83 LEU A O 1
ATOM 647 N N . GLU A 1 84 ? -14.425 -0.110 1.377 1.00 80.25 84 GLU A N 1
ATOM 648 C CA . GLU A 1 84 ? -15.239 -0.220 0.160 1.00 80.25 84 GLU A CA 1
ATOM 649 C C . GLU A 1 84 ? -14.468 0.259 -1.083 1.00 80.25 84 GLU A C 1
ATOM 651 O O . GLU A 1 84 ? -14.501 -0.393 -2.122 1.00 80.25 84 GLU A O 1
ATOM 656 N N . SER A 1 85 ? -13.670 1.331 -0.973 1.00 78.81 85 SER A N 1
ATOM 657 C CA . SER A 1 85 ? -12.792 1.784 -2.068 1.00 78.81 85 SER A CA 1
ATOM 658 C C . SER A 1 85 ? -11.666 0.802 -2.420 1.00 78.81 85 SER A C 1
ATOM 660 O O . SER A 1 85 ? -11.062 0.915 -3.488 1.00 78.81 85 SER A O 1
ATOM 662 N N . MET A 1 86 ? -11.372 -0.143 -1.523 1.00 73.12 86 MET A N 1
ATOM 663 C CA . MET A 1 86 ? -10.418 -1.234 -1.729 1.00 73.12 86 MET A CA 1
ATOM 664 C C . MET A 1 86 ? -11.106 -2.563 -2.083 1.00 73.12 86 MET A C 1
ATOM 666 O O . MET A 1 86 ? -10.417 -3.578 -2.153 1.00 73.12 86 MET A O 1
ATOM 670 N N . ASP A 1 87 ? -12.421 -2.551 -2.337 1.00 74.56 87 ASP A N 1
ATOM 671 C CA . ASP A 1 87 ? -13.240 -3.735 -2.641 1.00 74.56 87 ASP A CA 1
ATOM 672 C C . ASP A 1 87 ? -13.271 -4.765 -1.493 1.00 74.56 87 ASP A C 1
ATOM 674 O O . ASP A 1 87 ? -13.318 -5.977 -1.689 1.00 74.56 87 ASP A O 1
ATOM 678 N N . ILE A 1 88 ? -13.198 -4.280 -0.250 1.00 76.56 88 ILE A N 1
ATOM 679 C CA . ILE A 1 88 ? -13.215 -5.119 0.949 1.00 76.56 88 ILE A CA 1
ATOM 680 C C . ILE A 1 88 ? -14.607 -5.059 1.579 1.00 76.56 88 ILE A C 1
ATOM 682 O O . ILE A 1 88 ? -15.060 -4.003 2.029 1.00 76.56 88 ILE A O 1
ATOM 686 N N . SER A 1 89 ? -15.278 -6.212 1.650 1.00 73.81 89 SER A N 1
ATOM 687 C CA . SER A 1 89 ? -16.579 -6.336 2.313 1.00 73.81 89 SER A CA 1
ATOM 688 C C . SER A 1 89 ? -16.440 -6.185 3.828 1.00 73.81 89 SER A C 1
ATOM 690 O O . SER A 1 89 ? -15.742 -6.954 4.486 1.00 73.81 89 SER A O 1
ATOM 692 N N . THR A 1 90 ? -17.149 -5.210 4.395 1.00 72.19 90 THR A N 1
ATOM 693 C CA . THR A 1 90 ? -17.184 -4.918 5.839 1.00 72.19 90 THR A CA 1
ATOM 694 C C . THR A 1 90 ? -18.381 -5.550 6.554 1.00 72.19 90 THR A C 1
ATOM 696 O O . THR A 1 90 ? -18.653 -5.225 7.709 1.00 72.19 90 THR A O 1
ATOM 699 N N . GLN A 1 91 ? -19.115 -6.447 5.880 1.00 72.31 91 GLN A N 1
ATOM 700 C CA . GLN A 1 91 ? -20.358 -7.036 6.395 1.00 72.31 91 GLN A CA 1
ATOM 701 C C . GLN A 1 91 ? -20.156 -7.843 7.681 1.00 72.31 91 GLN A C 1
ATOM 703 O O . GLN A 1 91 ? -21.042 -7.853 8.534 1.00 72.31 91 GLN A O 1
ATOM 708 N N . ASP A 1 92 ? -18.993 -8.477 7.834 1.00 75.38 92 ASP A N 1
ATOM 709 C CA . ASP A 1 92 ? -18.627 -9.186 9.052 1.00 75.38 92 ASP A CA 1
ATOM 710 C C . ASP A 1 92 ? -17.274 -8.703 9.582 1.00 75.38 92 ASP A C 1
ATOM 712 O O . ASP A 1 92 ? -16.203 -9.115 9.134 1.00 75.38 92 ASP A O 1
ATOM 716 N N . ILE A 1 93 ? -17.351 -7.801 10.559 1.00 80.06 93 ILE A N 1
ATOM 717 C CA . ILE A 1 93 ? -16.201 -7.201 11.245 1.00 80.06 93 ILE A CA 1
ATOM 718 C C . ILE A 1 93 ? -15.344 -8.275 11.912 1.00 80.06 93 ILE A C 1
ATOM 720 O O . ILE A 1 93 ? -14.125 -8.148 11.939 1.00 80.06 93 ILE A O 1
ATOM 724 N N . TRP A 1 94 ? -15.975 -9.323 12.446 1.00 82.31 94 TRP A N 1
ATOM 725 C CA . TRP A 1 94 ? -15.267 -10.396 13.132 1.00 82.31 94 TRP A CA 1
ATOM 726 C C . TRP A 1 94 ? -14.430 -11.208 12.148 1.00 82.31 94 TRP A C 1
ATOM 728 O O . TRP A 1 94 ? -13.251 -11.457 12.388 1.00 82.31 94 TRP A O 1
ATOM 738 N N . THR A 1 95 ? -15.023 -11.556 11.006 1.00 82.19 95 THR A N 1
ATOM 739 C CA . THR A 1 95 ? -14.310 -12.251 9.932 1.00 82.19 95 THR A CA 1
ATOM 740 C C . THR A 1 95 ? -13.182 -11.383 9.373 1.00 82.19 95 THR A C 1
ATOM 742 O O . THR A 1 95 ? -12.069 -11.870 9.196 1.00 82.19 95 THR A O 1
ATOM 745 N N . LEU A 1 96 ? -13.428 -10.085 9.159 1.00 82.12 96 LEU A N 1
ATOM 746 C CA . LEU A 1 96 ? -12.396 -9.144 8.721 1.00 82.12 96 LEU A CA 1
ATOM 747 C C . LEU A 1 96 ? -11.234 -9.076 9.722 1.00 82.12 96 LEU A C 1
ATOM 749 O O . LEU A 1 96 ? -10.076 -9.129 9.318 1.00 82.12 96 LEU A O 1
ATOM 753 N N . PHE A 1 97 ? -11.545 -8.986 11.017 1.00 84.88 97 PHE A N 1
ATOM 754 C CA . PHE A 1 97 ? -10.554 -8.951 12.087 1.00 84.88 97 PHE A CA 1
ATOM 755 C C . PHE A 1 97 ? -9.707 -10.224 12.102 1.00 84.88 97 PHE A C 1
ATOM 757 O O . PHE A 1 97 ? -8.492 -10.118 12.066 1.00 84.88 97 PHE A O 1
ATOM 764 N N . MET A 1 98 ? -10.325 -11.409 12.036 1.00 83.44 98 MET A N 1
ATOM 765 C CA . MET A 1 98 ? -9.603 -12.689 11.977 1.00 83.44 98 MET A CA 1
ATOM 766 C C . MET A 1 98 ? -8.694 -12.838 10.753 1.00 83.44 98 MET A C 1
ATOM 768 O O . MET A 1 98 ? -7.708 -13.561 10.816 1.00 83.44 98 MET A O 1
ATOM 772 N N . VAL A 1 99 ? -9.025 -12.205 9.625 1.00 83.19 99 VAL A N 1
ATOM 773 C CA . VAL A 1 99 ? -8.151 -12.236 8.441 1.00 83.19 99 VAL A CA 1
ATOM 774 C C . VAL A 1 99 ? -6.954 -11.294 8.603 1.00 83.19 99 VAL A C 1
ATOM 776 O O . VAL A 1 99 ? -5.896 -11.554 8.037 1.00 83.19 99 VAL A O 1
ATOM 779 N N . MET A 1 100 ? -7.104 -10.204 9.358 1.00 84.62 100 MET A N 1
ATOM 780 C CA . MET A 1 100 ? -6.010 -9.266 9.626 1.00 84.62 100 MET A CA 1
ATOM 781 C C . MET A 1 100 ? -5.109 -9.743 10.773 1.00 84.62 100 MET A C 1
ATOM 783 O O . MET A 1 100 ? -3.891 -9.694 10.631 1.00 84.62 100 MET A O 1
ATOM 787 N N . ASP A 1 101 ? -5.701 -10.230 11.865 1.00 87.19 101 ASP A N 1
ATOM 788 C CA . ASP A 1 101 ? -5.041 -10.786 13.052 1.00 87.19 101 ASP A CA 1
ATOM 789 C C . ASP A 1 101 ? -4.497 -12.193 12.749 1.00 87.19 101 ASP A C 1
ATOM 791 O O . ASP A 1 101 ? -5.133 -13.218 13.005 1.00 87.19 101 ASP A O 1
ATOM 795 N N . SER A 1 102 ? -3.329 -12.234 12.107 1.00 79.38 102 SER A N 1
ATOM 796 C CA . SER A 1 102 ? -2.688 -13.488 11.698 1.00 79.38 102 SER A CA 1
ATOM 797 C C . SER A 1 102 ? -1.980 -14.189 12.855 1.00 79.38 102 SER A C 1
ATOM 799 O O . SER A 1 102 ? -1.779 -15.406 12.796 1.00 79.38 102 SER A O 1
ATOM 801 N N . ASP A 1 103 ? -1.565 -13.438 13.877 1.00 83.38 103 ASP A N 1
ATOM 802 C CA . ASP A 1 103 ? -0.887 -13.974 15.053 1.00 83.38 103 ASP A CA 1
ATOM 803 C C . ASP A 1 103 ? -1.862 -14.416 16.162 1.00 83.38 103 ASP A C 1
ATOM 805 O O . ASP A 1 103 ? -1.472 -15.171 17.058 1.00 83.38 103 ASP A O 1
ATOM 809 N N . GLY A 1 104 ? -3.141 -14.044 16.048 1.00 81.94 104 GLY A N 1
ATOM 810 C CA . GLY A 1 104 ? -4.194 -14.397 16.993 1.00 81.94 104 GLY A CA 1
ATOM 811 C C . GLY A 1 104 ? -4.013 -13.707 18.341 1.00 81.94 104 GLY A C 1
ATOM 812 O O . GLY A 1 104 ? -4.471 -14.233 19.362 1.00 81.94 104 GLY A O 1
ATOM 813 N N . SER A 1 105 ? -3.301 -12.578 18.366 1.00 84.31 105 SER A N 1
ATOM 814 C CA . SER A 1 105 ? -3.044 -11.802 19.577 1.00 84.31 105 SER A CA 1
ATOM 815 C C . SER A 1 105 ? -4.311 -11.132 20.111 1.00 84.31 105 SER A C 1
ATOM 817 O O . SER A 1 105 ? -4.393 -10.855 21.310 1.00 84.31 105 SER A O 1
ATOM 819 N N . GLY A 1 106 ? -5.327 -10.948 19.260 1.00 83.94 106 GLY A N 1
ATOM 820 C CA . GLY A 1 106 ? -6.554 -10.233 19.596 1.00 83.94 106 GLY A CA 1
ATOM 821 C C . GLY A 1 106 ? -6.455 -8.720 19.397 1.00 83.94 106 GLY A C 1
ATOM 822 O O . GLY A 1 106 ? -7.440 -8.026 19.662 1.00 83.94 106 GLY A O 1
ATOM 823 N N . ASP A 1 107 ? -5.324 -8.233 18.880 1.00 87.50 107 ASP A N 1
ATOM 824 C CA . ASP A 1 107 ? -5.057 -6.840 18.532 1.00 87.50 107 ASP A CA 1
ATOM 825 C C . ASP A 1 107 ? -4.373 -6.775 17.160 1.00 87.50 107 ASP A C 1
ATOM 827 O O . ASP A 1 107 ? -3.465 -7.540 16.873 1.00 87.50 107 ASP A O 1
ATOM 831 N N . VAL A 1 108 ? -4.775 -5.845 16.294 1.00 88.44 108 VAL A N 1
ATOM 832 C CA . VAL A 1 108 ? -4.178 -5.722 14.955 1.00 88.44 108 VAL A CA 1
ATOM 833 C C . VAL A 1 108 ? -3.096 -4.652 14.972 1.00 88.44 108 VAL A C 1
ATOM 835 O O . VAL A 1 108 ? -3.375 -3.465 15.173 1.00 88.44 108 VAL A O 1
ATOM 838 N N . THR A 1 109 ? -1.854 -5.045 14.704 1.00 87.81 109 THR A N 1
ATOM 839 C CA . THR A 1 109 ? -0.748 -4.096 14.539 1.00 87.81 109 THR A CA 1
ATOM 840 C C . THR A 1 109 ? -0.873 -3.309 13.233 1.00 87.81 109 THR A C 1
ATOM 842 O O . THR A 1 109 ? -1.533 -3.716 12.275 1.00 87.81 109 THR A O 1
ATOM 845 N N . LEU A 1 110 ? -0.176 -2.175 13.132 1.00 84.19 110 LEU A N 1
ATOM 846 C CA . LEU A 1 110 ? -0.113 -1.413 11.881 1.00 84.19 110 LEU A CA 1
ATOM 847 C C . LEU A 1 110 ? 0.376 -2.263 10.691 1.00 84.19 110 LEU A C 1
ATOM 849 O O . LEU A 1 110 ? -0.091 -2.075 9.566 1.00 84.19 110 LEU A O 1
ATOM 853 N N . GLU A 1 111 ? 1.340 -3.158 10.918 1.00 83.56 111 GLU A N 1
ATOM 854 C CA . GLU A 1 111 ? 1.884 -4.014 9.860 1.00 83.56 111 GLU A CA 1
ATOM 855 C C . GLU A 1 111 ? 0.863 -5.053 9.398 1.00 83.56 111 GLU A C 1
ATOM 857 O O . GLU A 1 111 ? 0.691 -5.238 8.190 1.00 83.56 111 GLU A O 1
ATOM 862 N N . GLU A 1 112 ? 0.131 -5.656 10.330 1.00 86.69 112 GLU A N 1
ATOM 863 C CA . GLU A 1 112 ? -0.957 -6.592 10.043 1.00 86.69 112 GLU A CA 1
ATOM 864 C C . GLU A 1 112 ? -2.137 -5.907 9.370 1.00 86.69 112 GLU A C 1
ATOM 866 O O . GLU A 1 112 ? -2.662 -6.421 8.390 1.00 86.69 112 GLU A O 1
ATOM 871 N N . PHE A 1 113 ? -2.501 -4.696 9.796 1.00 84.19 113 PHE A N 1
ATOM 872 C CA . PHE A 1 113 ? -3.554 -3.919 9.148 1.00 84.19 113 PHE A CA 1
ATOM 873 C C . PHE A 1 113 ? -3.212 -3.623 7.683 1.00 84.19 113 PHE A C 1
ATOM 875 O O . PHE A 1 113 ? -4.035 -3.811 6.783 1.00 84.19 113 PHE A O 1
ATOM 882 N N . VAL A 1 114 ? -1.978 -3.176 7.419 1.00 82.19 114 VAL A N 1
ATOM 883 C CA . VAL A 1 114 ? -1.509 -2.891 6.056 1.00 82.19 114 VAL A CA 1
ATOM 884 C C . VAL A 1 114 ? -1.455 -4.171 5.226 1.00 82.19 114 VAL A C 1
ATOM 886 O O . VAL A 1 114 ? -1.940 -4.184 4.093 1.00 82.19 114 VAL A O 1
ATOM 889 N N . THR A 1 115 ? -0.879 -5.236 5.781 1.00 82.56 115 THR A N 1
ATOM 890 C CA . THR A 1 115 ? -0.697 -6.514 5.085 1.00 82.56 115 THR A CA 1
ATOM 891 C C . THR A 1 115 ? -2.038 -7.185 4.810 1.00 82.56 115 THR A C 1
ATOM 893 O O . THR A 1 115 ? -2.283 -7.594 3.677 1.00 82.56 115 THR A O 1
ATOM 896 N N . GLY A 1 116 ? -2.937 -7.208 5.792 1.00 82.62 116 GLY A N 1
ATOM 897 C CA . GLY A 1 116 ? -4.288 -7.742 5.681 1.00 82.62 116 GLY A CA 1
ATOM 898 C C . GLY A 1 116 ? -5.120 -6.986 4.649 1.00 82.62 116 GLY A C 1
ATOM 899 O O . GLY A 1 116 ? -5.701 -7.609 3.765 1.00 82.62 116 GLY A O 1
ATOM 900 N N . CYS A 1 117 ? -5.098 -5.647 4.650 1.00 80.81 117 CYS A N 1
ATOM 901 C CA . CYS A 1 117 ? -5.774 -4.859 3.610 1.00 80.81 117 CYS A CA 1
ATOM 902 C C . CYS A 1 117 ? -5.213 -5.143 2.204 1.00 80.81 117 CYS A C 1
ATOM 904 O O . CYS A 1 117 ? -5.976 -5.257 1.244 1.00 80.81 117 CYS A O 1
ATOM 906 N N . MET A 1 118 ? -3.888 -5.277 2.063 1.00 78.06 118 MET A N 1
ATOM 907 C CA . MET A 1 118 ? -3.256 -5.607 0.778 1.00 78.06 118 MET A CA 1
ATOM 908 C C . MET A 1 118 ? -3.585 -7.032 0.310 1.00 78.06 118 MET A C 1
ATOM 910 O O . MET A 1 118 ? -3.823 -7.241 -0.879 1.00 78.06 118 MET A O 1
ATOM 914 N N . GLN A 1 119 ? -3.620 -8.006 1.221 1.00 78.50 119 GLN A N 1
ATOM 915 C CA . GLN A 1 119 ? -3.982 -9.391 0.916 1.00 78.50 119 GLN A CA 1
ATOM 916 C C . GLN A 1 119 ? -5.456 -9.527 0.543 1.00 78.50 119 GLN A C 1
ATOM 918 O O . GLN A 1 119 ? -5.769 -10.201 -0.434 1.00 78.50 119 GLN A O 1
ATOM 923 N N . LEU A 1 120 ? -6.352 -8.844 1.258 1.00 77.75 120 LEU A N 1
ATOM 924 C CA . LEU A 1 120 ? -7.780 -8.814 0.945 1.00 77.75 120 LEU A CA 1
ATOM 925 C C . LEU A 1 120 ? -8.033 -8.203 -0.439 1.00 77.75 120 LEU A C 1
ATOM 927 O O . LEU A 1 120 ? -8.766 -8.786 -1.231 1.00 77.75 120 LEU A O 1
ATOM 931 N N . GLN A 1 121 ? -7.344 -7.108 -0.776 1.00 71.81 121 GLN A N 1
ATOM 932 C CA . GLN A 1 121 ? -7.396 -6.511 -2.115 1.00 71.81 121 GLN A CA 1
ATOM 933 C C . GLN A 1 121 ? -6.864 -7.453 -3.214 1.00 71.81 121 GLN A C 1
ATOM 935 O O . GLN A 1 121 ? -7.327 -7.420 -4.354 1.00 71.81 121 GLN A O 1
ATOM 940 N N . ALA A 1 122 ? -5.852 -8.271 -2.919 1.00 65.69 122 ALA A N 1
ATOM 941 C CA . ALA A 1 122 ? -5.330 -9.243 -3.878 1.00 65.69 122 ALA A CA 1
ATOM 942 C C . ALA A 1 122 ? -6.264 -10.457 -4.033 1.00 65.69 122 ALA A C 1
ATOM 944 O O . ALA A 1 122 ? -6.425 -10.964 -5.143 1.00 65.69 122 ALA A O 1
ATOM 945 N N . GLY A 1 123 ? -6.896 -10.895 -2.940 1.00 60.56 123 GLY A N 1
ATOM 946 C CA . GLY A 1 123 ? -7.808 -12.036 -2.902 1.00 60.56 123 GLY A CA 1
ATOM 947 C C . GLY A 1 123 ? -9.140 -11.794 -3.613 1.00 60.56 123 GLY A C 1
ATOM 948 O O . GLY A 1 123 ? -9.673 -12.723 -4.214 1.00 60.56 123 GLY A O 1
ATOM 949 N N . THR A 1 124 ? -9.651 -10.558 -3.629 1.00 51.44 124 THR A N 1
ATOM 950 C CA . THR A 1 124 ? -10.891 -10.216 -4.354 1.00 51.44 124 THR A CA 1
ATOM 951 C C . THR A 1 124 ? -10.736 -10.198 -5.879 1.00 51.44 124 THR A C 1
ATOM 953 O O . THR A 1 124 ? -11.728 -10.318 -6.589 1.00 51.44 124 THR A O 1
ATOM 956 N N . ASN A 1 125 ? -9.504 -10.148 -6.404 1.00 46.72 125 ASN A N 1
ATOM 957 C CA . ASN A 1 125 ? -9.221 -10.173 -7.847 1.00 46.72 125 ASN A CA 1
ATOM 958 C C . ASN A 1 125 ? -9.050 -11.592 -8.439 1.00 46.72 125 ASN A C 1
ATOM 960 O O . ASN A 1 125 ? -8.635 -11.716 -9.591 1.00 46.72 125 ASN A O 1
ATOM 964 N N . CYS A 1 126 ? -9.318 -12.660 -7.675 1.00 43.19 126 CYS A N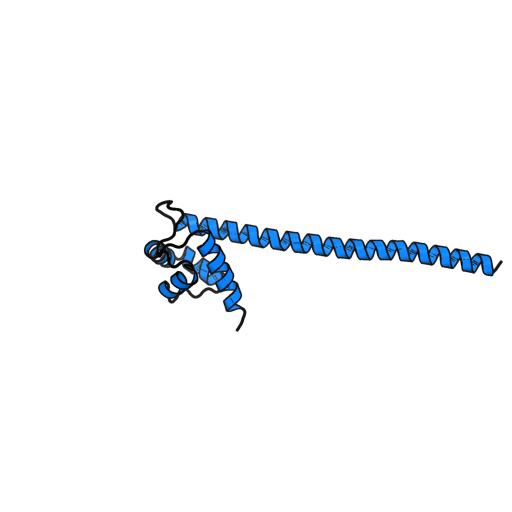 1
ATOM 965 C CA . CYS A 1 126 ? -9.226 -14.054 -8.148 1.00 43.19 126 CYS A CA 1
ATOM 966 C C . CYS A 1 126 ? -10.578 -14.721 -8.468 1.00 43.19 126 CYS A C 1
ATOM 968 O O . CYS A 1 126 ? -10.613 -15.941 -8.640 1.00 43.19 126 CYS A O 1
ATOM 970 N N . CYS A 1 127 ? -11.662 -13.952 -8.586 1.00 37.75 127 CYS A N 1
ATOM 971 C CA . CYS A 1 127 ? -12.967 -14.451 -9.030 1.00 37.75 127 CYS A CA 1
ATOM 972 C C . CYS A 1 127 ? -13.288 -13.986 -10.453 1.00 37.75 127 CYS A C 1
ATOM 974 O O . CYS A 1 127 ? -13.154 -12.770 -10.716 1.00 37.75 127 CYS A O 1
#

Radius of gyration: 26.91 Å; chains: 1; bounding box: 58×22×80 Å